Protein AF-A0A528K2V5-F1 (afdb_monomer)

Solvent-accessible surface area (backbone atoms only — not comparable to full-atom values): 7299 Å² total; per-residue (Å²): 96,70,43,82,46,49,80,85,35,85,89,40,77,61,56,55,58,94,62,44,40,52,30,27,36,14,55,72,59,49,65,57,80,80,45,34,66,38,54,51,51,43,50,51,54,48,45,72,38,64,56,97,87,38,74,43,45,66,44,70,48,68,70,44,41,34,85,49,66,71,38,38,50,37,32,73,77,28,66,90,82,40,86,63,79,37,52,33,32,41,53,84,37,35,46,88,78,86,62,52,68,39,64,69,49,46,52,51,54,51,52,51,59,58,64,33,51,66,54,40,54,50,34,59,61,73,74,110

Mean predicted aligned error: 2.62 Å

pLDDT: mean 96.5, std 2.97, range [71.69, 98.69]

Secondary structure (DSSP, 8-state):
-EE-S-TT-TTSPPPPGGGS-SEEEE-TTS-HHHHHHHHHHHHHHHHT-EETTEEP-EEESSS-----HHHHHHHHH-TTT----EEEEESTTB-TTT--B-HHHHHHHHHHHHHTHHHHHHHHHHT-

Nearest PDB structures (foldseek):
  4u1r-assembly1_A  TM=1.847E-01  e=6.224E+00  Homo sapiens

Structure (mmCIF, N/CA/C/O backbone):
data_AF-A0A528K2V5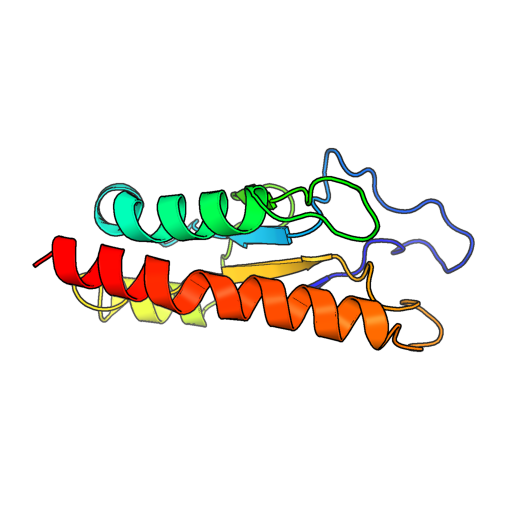-F1
#
_entry.id   AF-A0A528K2V5-F1
#
loop_
_atom_site.group_PDB
_atom_site.id
_atom_site.type_symbol
_atom_site.label_atom_id
_atom_site.label_alt_id
_atom_site.label_comp_id
_atom_site.label_asym_id
_atom_site.label_entity_id
_atom_site.label_seq_id
_atom_site.pdbx_PDB_ins_code
_atom_site.Cartn_x
_atom_site.Cartn_y
_atom_site.Cartn_z
_atom_site.occupancy
_atom_site.B_iso_or_equiv
_atom_site.auth_seq_id
_atom_site.auth_comp_id
_atom_site.auth_asym_id
_atom_site.auth_atom_id
_atom_site.pdbx_PDB_model_num
ATOM 1 N N . HIS A 1 1 ? 7.122 -1.970 2.601 1.00 95.69 1 HIS A N 1
ATOM 2 C CA . HIS A 1 1 ? 8.186 -2.754 1.941 1.00 95.69 1 HIS A CA 1
ATOM 3 C C . HIS A 1 1 ? 8.014 -2.677 0.424 1.00 95.69 1 HIS A C 1
ATOM 5 O O . HIS A 1 1 ? 7.092 -2.005 -0.033 1.00 95.69 1 HIS A O 1
ATOM 11 N N . SER A 1 2 ? 8.918 -3.268 -0.361 1.00 97.00 2 SER A N 1
ATOM 12 C CA . SER A 1 2 ? 8.792 -3.330 -1.821 1.00 97.00 2 SER A CA 1
ATOM 13 C C . SER A 1 2 ? 9.339 -4.641 -2.377 1.00 97.00 2 SER A C 1
ATOM 15 O O . SER A 1 2 ? 10.183 -5.283 -1.749 1.00 97.00 2 SER A O 1
ATOM 17 N N . TYR A 1 3 ? 8.877 -5.034 -3.564 1.00 97.19 3 TYR A N 1
ATOM 18 C CA . TYR A 1 3 ? 9.210 -6.321 -4.162 1.00 97.19 3 TYR A CA 1
ATOM 19 C C . TYR A 1 3 ? 9.537 -6.231 -5.653 1.00 97.19 3 TYR A C 1
ATOM 21 O O . TYR A 1 3 ? 8.995 -5.401 -6.388 1.00 97.19 3 TYR A O 1
ATOM 29 N N . ASN A 1 4 ? 10.424 -7.133 -6.082 1.00 96.44 4 ASN A N 1
ATOM 30 C CA . ASN A 1 4 ? 10.859 -7.243 -7.467 1.00 96.44 4 ASN A CA 1
ATOM 31 C C . ASN A 1 4 ? 9.799 -7.941 -8.329 1.00 96.44 4 ASN A C 1
ATOM 33 O O . ASN A 1 4 ? 9.266 -8.992 -7.944 1.00 96.44 4 ASN A O 1
ATOM 37 N N . HIS A 1 5 ? 9.553 -7.388 -9.511 1.00 95.06 5 HIS A N 1
ATOM 38 C CA . HIS A 1 5 ? 8.669 -7.921 -10.539 1.00 95.06 5 HIS A CA 1
ATOM 39 C C . HIS A 1 5 ? 9.398 -8.310 -11.832 1.00 95.06 5 HIS A C 1
ATOM 41 O O . HIS A 1 5 ? 8.822 -9.056 -12.622 1.00 95.06 5 HIS A O 1
ATOM 47 N N . ARG A 1 6 ? 10.656 -7.898 -12.032 1.00 94.75 6 ARG A N 1
ATOM 48 C CA . ARG A 1 6 ? 11.552 -8.354 -13.110 1.00 94.75 6 ARG A CA 1
ATOM 49 C C . ARG A 1 6 ? 12.574 -9.353 -12.562 1.00 94.75 6 ARG A C 1
ATOM 51 O O . ARG A 1 6 ? 13.781 -9.133 -12.596 1.00 94.75 6 ARG A O 1
ATOM 58 N N . ARG A 1 7 ? 12.075 -10.461 -12.006 1.00 92.06 7 ARG A N 1
ATOM 59 C CA . ARG A 1 7 ? 12.895 -11.445 -11.272 1.00 92.06 7 ARG A CA 1
ATOM 60 C C . ARG A 1 7 ? 13.833 -12.258 -12.163 1.00 92.06 7 ARG A C 1
ATOM 62 O O . ARG A 1 7 ? 14.898 -12.647 -11.706 1.00 92.06 7 ARG A O 1
ATOM 69 N N . GLU A 1 8 ? 13.454 -12.459 -13.421 1.00 93.19 8 GLU A N 1
ATOM 70 C CA . GLU A 1 8 ? 14.178 -13.319 -14.367 1.00 93.19 8 GLU A CA 1
ATOM 71 C C . GLU A 1 8 ? 15.275 -12.584 -15.160 1.00 93.19 8 GLU A C 1
ATOM 73 O O . GLU A 1 8 ? 15.910 -13.175 -16.029 1.00 93.19 8 GLU A O 1
ATOM 78 N N . GLY A 1 9 ? 15.505 -11.294 -14.893 1.00 93.56 9 GLY A N 1
ATOM 79 C CA . GLY A 1 9 ? 16.551 -10.500 -15.548 1.00 93.56 9 GLY A CA 1
ATOM 80 C C . GLY A 1 9 ? 16.083 -9.113 -16.005 1.00 93.56 9 GLY A C 1
ATOM 81 O O . GLY A 1 9 ? 14.876 -8.851 -16.029 1.00 93.56 9 GLY A O 1
ATOM 82 N N . PRO A 1 10 ? 17.017 -8.218 -16.386 1.00 93.25 10 PRO A N 1
ATOM 83 C CA . PRO A 1 10 ? 16.699 -6.854 -16.828 1.00 93.25 10 PRO A CA 1
ATOM 84 C C . PRO A 1 10 ? 15.856 -6.837 -18.111 1.00 93.25 10 PRO A C 1
ATOM 86 O O . PRO A 1 10 ? 14.852 -6.128 -18.187 1.00 93.25 10 PRO A O 1
ATOM 89 N N . GLU A 1 11 ? 16.186 -7.713 -19.062 1.00 93.12 11 GLU A N 1
ATOM 90 C CA . GLU A 1 11 ? 15.489 -7.853 -20.350 1.00 93.12 11 GLU A CA 1
ATOM 91 C C . GLU A 1 11 ? 14.264 -8.778 -20.291 1.00 93.12 11 GLU A C 1
ATOM 93 O O . GLU A 1 11 ? 13.548 -8.946 -21.278 1.00 93.12 11 GLU A O 1
ATOM 98 N N . ALA A 1 12 ? 14.012 -9.415 -19.145 1.00 90.62 12 ALA A N 1
ATOM 99 C CA . ALA A 1 12 ? 12.887 -10.325 -19.005 1.00 90.62 12 ALA A CA 1
ATOM 100 C C . ALA A 1 12 ? 11.560 -9.563 -18.929 1.00 90.62 12 ALA A C 1
ATOM 102 O O . ALA A 1 12 ? 11.482 -8.424 -18.455 1.00 90.62 12 ALA A O 1
ATOM 103 N N . MET A 1 13 ? 10.483 -10.227 -19.350 1.00 92.88 13 MET A N 1
ATOM 104 C CA . MET A 1 13 ? 9.146 -9.672 -19.188 1.00 92.88 13 MET A CA 1
ATOM 105 C C . MET A 1 13 ? 8.824 -9.489 -17.698 1.00 92.88 13 MET A C 1
ATOM 107 O O . MET A 1 13 ? 9.073 -10.396 -16.896 1.00 92.88 13 MET A O 1
ATOM 111 N N . PRO A 1 14 ? 8.248 -8.341 -17.306 1.00 94.06 14 PRO A N 1
ATOM 112 C CA . PRO A 1 14 ? 7.778 -8.148 -15.947 1.00 94.06 14 PRO A CA 1
ATOM 113 C C . PRO A 1 14 ? 6.698 -9.173 -15.591 1.00 94.06 14 PRO A C 1
ATOM 115 O O . PRO A 1 14 ? 5.875 -9.552 -16.424 1.00 94.06 14 PRO A O 1
ATOM 118 N N . THR A 1 15 ? 6.654 -9.562 -14.318 1.00 94.81 15 THR A N 1
ATOM 119 C CA . THR A 1 15 ? 5.570 -10.379 -13.762 1.00 94.81 15 THR A CA 1
ATOM 120 C C . THR A 1 15 ? 4.226 -9.717 -14.076 1.00 94.81 15 THR A C 1
ATOM 122 O O . THR A 1 15 ? 4.050 -8.521 -13.791 1.00 94.81 15 THR A O 1
ATOM 125 N N . SER A 1 16 ? 3.296 -10.496 -14.651 1.00 93.12 16 SER A N 1
ATOM 126 C CA . SER A 1 16 ? 1.966 -10.010 -15.043 1.00 93.12 16 SER A CA 1
ATOM 127 C C . SER A 1 16 ? 1.293 -9.282 -13.887 1.00 93.12 16 SER A C 1
ATOM 129 O O . SER A 1 16 ? 1.375 -9.711 -12.731 1.00 93.12 16 SER A O 1
ATOM 131 N N . ARG A 1 17 ? 0.592 -8.194 -14.216 1.00 90.81 17 ARG A N 1
ATOM 132 C CA . ARG A 1 17 ? -0.185 -7.426 -13.245 1.00 90.81 17 ARG A CA 1
ATOM 133 C C . ARG A 1 17 ? -1.182 -8.328 -12.522 1.00 90.81 17 ARG A C 1
ATOM 135 O O . ARG A 1 17 ? -1.312 -8.183 -11.319 1.00 90.81 17 ARG A O 1
ATOM 142 N N . ASP A 1 18 ? -1.757 -9.339 -13.174 1.00 93.12 18 ASP A N 1
ATOM 143 C CA . ASP A 1 18 ? -2.750 -10.253 -12.581 1.00 93.12 18 ASP A CA 1
ATOM 144 C C . ASP A 1 18 ? -2.291 -10.910 -11.271 1.00 93.12 18 ASP A C 1
ATOM 146 O O . ASP A 1 18 ? -3.090 -11.069 -10.350 1.00 93.12 18 ASP A O 1
ATOM 150 N N . VAL A 1 19 ? -0.998 -11.220 -11.151 1.00 95.56 19 VAL A N 1
ATOM 151 C CA . VAL A 1 19 ? -0.403 -11.872 -9.968 1.00 95.56 19 VAL A CA 1
ATOM 152 C C . VAL A 1 19 ? 0.562 -10.961 -9.193 1.00 95.56 19 VAL A C 1
ATOM 154 O O . VAL A 1 19 ? 1.142 -11.384 -8.192 1.00 95.56 19 VAL A O 1
ATOM 157 N N . ALA A 1 20 ? 0.737 -9.715 -9.647 1.00 96.25 20 ALA A N 1
ATOM 158 C CA . ALA A 1 20 ? 1.631 -8.708 -9.074 1.00 96.25 20 ALA A CA 1
ATOM 159 C C . ALA A 1 20 ? 1.030 -7.291 -9.196 1.00 96.25 20 ALA A C 1
ATOM 161 O O . ALA A 1 20 ? 1.405 -6.563 -10.132 1.00 96.25 20 ALA A O 1
ATOM 162 N N . PRO A 1 21 ? 0.107 -6.903 -8.285 1.00 97.94 21 PRO A N 1
ATOM 163 C CA . PRO A 1 21 ? -0.498 -5.571 -8.266 1.00 97.94 21 PRO A CA 1
ATOM 164 C C . PRO A 1 21 ? 0.533 -4.483 -7.970 1.00 97.94 21 PRO A C 1
ATOM 166 O O . PRO A 1 21 ? 1.572 -4.748 -7.372 1.00 97.94 21 PRO A O 1
ATOM 169 N N . ASP A 1 22 ? 0.245 -3.236 -8.325 1.00 97.94 22 ASP A N 1
ATOM 170 C CA . ASP A 1 22 ? 1.171 -2.124 -8.069 1.00 97.94 22 ASP A CA 1
ATOM 171 C C . ASP A 1 22 ? 1.428 -1.944 -6.563 1.00 97.94 22 ASP A C 1
ATOM 173 O O . ASP A 1 22 ? 2.563 -1.709 -6.138 1.00 97.94 22 ASP A O 1
ATOM 177 N N . ILE A 1 23 ? 0.385 -2.143 -5.751 1.00 98.50 23 ILE A N 1
ATOM 178 C CA . ILE A 1 23 ? 0.461 -2.196 -4.291 1.00 98.50 23 ILE A CA 1
ATOM 179 C C . ILE A 1 23 ? -0.276 -3.444 -3.798 1.00 98.50 23 ILE A C 1
ATOM 181 O O . ILE A 1 23 ? -1.465 -3.636 -4.056 1.00 98.50 23 ILE A O 1
ATOM 185 N N . ASN A 1 24 ? 0.419 -4.291 -3.047 1.00 98.62 24 ASN A N 1
ATOM 186 C CA . ASN A 1 24 ? -0.175 -5.437 -2.374 1.00 98.62 24 ASN A CA 1
ATOM 187 C C . ASN A 1 24 ? -0.369 -5.134 -0.881 1.00 98.62 24 ASN A C 1
ATOM 189 O O . ASN A 1 24 ? 0.583 -4.758 -0.194 1.00 98.62 24 ASN A O 1
ATOM 193 N N . ILE A 1 25 ? -1.571 -5.390 -0.365 1.00 98.62 25 ILE A N 1
ATOM 194 C CA . ILE A 1 25 ? -1.896 -5.288 1.062 1.00 98.62 25 ILE A CA 1
ATOM 195 C C . ILE A 1 25 ? -1.973 -6.686 1.675 1.00 98.62 25 ILE A C 1
ATOM 197 O O . ILE A 1 25 ? -2.725 -7.533 1.206 1.00 98.62 25 ILE A O 1
ATOM 201 N N . GLY A 1 26 ? -1.169 -6.953 2.701 1.00 98.19 26 GLY A N 1
ATOM 202 C CA . GLY A 1 26 ? -1.148 -8.234 3.403 1.00 98.19 26 GLY A CA 1
ATOM 203 C C . GLY A 1 26 ? -1.890 -8.172 4.737 1.00 98.19 26 GLY A C 1
ATOM 204 O O . GLY A 1 26 ? -1.553 -7.345 5.584 1.00 98.19 26 GLY A O 1
ATOM 205 N N . THR A 1 27 ? -2.849 -9.073 4.948 1.00 98.00 27 THR A N 1
ATOM 206 C CA . THR A 1 27 ? -3.735 -9.062 6.132 1.00 98.00 27 THR A CA 1
ATOM 207 C C . THR A 1 27 ? -3.901 -10.425 6.808 1.00 98.00 27 THR A C 1
ATOM 209 O O . THR A 1 27 ? -4.742 -10.573 7.684 1.00 98.00 27 THR A O 1
ATOM 212 N N . SER A 1 28 ? -3.085 -11.431 6.471 1.00 96.94 28 SER A N 1
ATOM 213 C CA . SER A 1 28 ? -3.294 -12.823 6.927 1.00 96.94 28 SER A CA 1
ATOM 214 C C . SER A 1 28 ? -3.401 -13.042 8.438 1.00 96.94 28 SER A C 1
ATOM 216 O O . SER A 1 28 ? -4.059 -13.990 8.851 1.00 96.94 28 SER A O 1
ATOM 218 N N . SER A 1 29 ? -2.734 -12.227 9.259 1.00 97.00 29 SER A N 1
ATOM 219 C CA . SER A 1 29 ? -2.776 -12.333 10.725 1.00 97.00 29 SER A CA 1
ATOM 220 C C . SER A 1 29 ? -3.733 -11.339 11.383 1.00 97.00 29 SER A C 1
ATOM 222 O O . SER A 1 29 ? -3.774 -11.266 12.607 1.00 97.00 29 SER A O 1
ATOM 224 N N . MET A 1 30 ? -4.430 -10.525 10.595 1.00 97.75 30 MET A N 1
ATOM 225 C CA . MET A 1 30 ? -5.293 -9.458 11.082 1.00 97.75 30 MET A CA 1
ATOM 226 C C . MET A 1 30 ? -6.684 -9.999 11.408 1.00 97.75 30 MET A C 1
ATOM 228 O O . MET A 1 30 ? -7.248 -10.769 10.632 1.00 97.75 30 MET A O 1
ATOM 232 N N . ASP A 1 31 ? -7.273 -9.524 12.506 1.00 97.69 31 ASP A N 1
ATOM 233 C CA . ASP A 1 31 ? -8.722 -9.594 12.700 1.00 97.69 31 ASP A CA 1
ATOM 234 C C . ASP A 1 31 ? -9.397 -8.674 11.673 1.00 97.69 31 ASP A C 1
ATOM 236 O O . ASP A 1 31 ? -9.545 -7.462 11.868 1.00 97.69 31 ASP A O 1
ATOM 240 N N . ARG A 1 32 ? -9.708 -9.250 10.511 1.00 96.25 32 ARG A N 1
ATOM 241 C CA . ARG A 1 32 ? -10.187 -8.490 9.362 1.00 96.25 32 ARG A CA 1
ATOM 242 C C . ARG A 1 32 ? -11.595 -7.945 9.567 1.00 96.25 32 ARG A C 1
ATOM 244 O O . ARG A 1 32 ? -11.900 -6.918 8.968 1.00 96.25 32 ARG A O 1
ATOM 251 N N . GLU A 1 33 ? -12.416 -8.586 10.400 1.00 96.75 33 GLU A N 1
ATOM 252 C CA . GLU A 1 33 ? -13.760 -8.103 10.738 1.00 96.75 33 GLU A CA 1
ATOM 253 C C . GLU A 1 33 ? -13.669 -6.821 11.563 1.00 96.75 33 GLU A C 1
ATOM 255 O O . GLU A 1 33 ? -14.270 -5.809 11.201 1.00 96.75 33 GLU A O 1
ATOM 260 N N . ARG A 1 34 ? -12.845 -6.821 12.620 1.00 97.00 34 ARG A N 1
ATOM 261 C CA . ARG A 1 34 ? -12.645 -5.639 13.467 1.00 97.00 34 ARG A CA 1
ATOM 262 C C . ARG A 1 34 ? -12.045 -4.470 12.698 1.00 97.00 34 ARG A C 1
ATOM 264 O O . ARG A 1 34 ? -12.510 -3.339 12.818 1.00 97.00 34 ARG A O 1
ATOM 271 N N . TRP A 1 35 ? -10.980 -4.726 11.943 1.00 97.94 35 TRP A N 1
ATOM 272 C CA . TRP A 1 35 ? -10.195 -3.668 11.304 1.00 97.94 35 TRP A CA 1
ATOM 273 C C . TRP A 1 35 ? -10.704 -3.276 9.915 1.00 97.94 35 TRP A C 1
ATOM 275 O O . TRP A 1 35 ? -10.102 -2.410 9.274 1.00 97.94 35 TRP A O 1
ATOM 285 N N . ALA A 1 36 ? -11.826 -3.850 9.463 1.00 97.88 36 ALA A N 1
ATOM 286 C CA . ALA A 1 36 ? -12.387 -3.566 8.149 1.00 97.88 36 ALA A CA 1
ATOM 287 C C . ALA A 1 36 ? -12.575 -2.076 7.848 1.00 97.88 36 ALA A C 1
ATOM 289 O O . ALA A 1 36 ? -12.019 -1.620 6.848 1.00 97.88 36 ALA A O 1
ATOM 290 N N . PRO A 1 37 ? -13.203 -1.268 8.724 1.00 97.81 37 PRO A N 1
ATOM 291 C CA . PRO A 1 37 ? -13.399 0.153 8.442 1.00 97.81 37 PRO A CA 1
ATOM 292 C C . PRO A 1 37 ? -12.097 0.921 8.168 1.00 97.81 37 PRO A C 1
ATOM 294 O O . PRO A 1 37 ? -12.099 1.876 7.398 1.00 97.81 37 PRO A O 1
ATOM 297 N N . VAL A 1 38 ? -10.978 0.509 8.774 1.00 98.31 38 VAL A N 1
ATOM 298 C CA . VAL A 1 38 ? -9.668 1.158 8.602 1.00 98.31 38 VAL A CA 1
ATOM 299 C C . VAL A 1 38 ? -8.980 0.670 7.330 1.00 98.31 38 VAL A C 1
ATOM 301 O O . VAL A 1 38 ? -8.513 1.482 6.531 1.00 98.31 38 VAL A O 1
ATOM 304 N N . VAL A 1 39 ? -8.916 -0.649 7.129 1.00 98.31 39 VAL A N 1
ATOM 305 C CA . VAL A 1 39 ? -8.205 -1.248 5.989 1.00 98.31 39 VAL A CA 1
ATOM 306 C C . VAL A 1 39 ? -8.925 -0.981 4.674 1.00 98.31 39 VAL A C 1
ATOM 308 O O . VAL A 1 39 ? -8.270 -0.647 3.688 1.00 98.31 39 VAL A O 1
ATOM 311 N N . ASP A 1 40 ? -10.254 -1.062 4.658 1.00 98.50 40 ASP A N 1
ATOM 312 C CA . ASP A 1 40 ? -11.045 -0.771 3.463 1.00 98.50 40 ASP A CA 1
ATOM 313 C C . ASP A 1 40 ? -10.913 0.702 3.079 1.00 98.50 40 ASP A C 1
ATOM 315 O O . ASP A 1 40 ? -10.627 1.018 1.927 1.00 98.50 40 ASP A O 1
ATOM 319 N N . ALA A 1 41 ? -10.997 1.617 4.048 1.00 98.31 41 ALA A N 1
ATOM 320 C CA . ALA A 1 41 ? -10.825 3.041 3.780 1.00 98.31 41 ALA A CA 1
ATOM 321 C C . ALA A 1 41 ? -9.407 3.373 3.273 1.00 98.31 41 ALA A C 1
ATOM 323 O O . ALA A 1 41 ? -9.245 4.199 2.371 1.00 98.31 41 ALA A O 1
ATOM 324 N N . PHE A 1 42 ? -8.380 2.696 3.795 1.00 98.69 42 PHE A N 1
ATOM 325 C CA . PHE A 1 42 ? -7.010 2.793 3.291 1.00 98.69 42 PHE A CA 1
ATOM 326 C C . PHE A 1 42 ? -6.887 2.316 1.837 1.00 98.69 42 PHE A C 1
ATOM 328 O O . PHE A 1 42 ? -6.359 3.046 0.994 1.00 98.69 42 PHE A O 1
ATOM 335 N N . ILE A 1 43 ? -7.398 1.119 1.532 1.00 98.69 43 ILE A N 1
ATOM 336 C CA . ILE A 1 43 ? -7.350 0.525 0.190 1.00 98.69 43 ILE A CA 1
ATOM 337 C C . ILE A 1 43 ? -8.108 1.395 -0.814 1.00 98.69 43 ILE A C 1
ATOM 339 O O . ILE A 1 43 ? -7.560 1.714 -1.868 1.00 98.69 43 ILE A O 1
ATOM 343 N N . GLU A 1 44 ? -9.328 1.818 -0.490 1.00 98.44 44 GLU A N 1
ATOM 344 C CA . GLU A 1 44 ? -10.159 2.617 -1.394 1.00 98.44 44 GLU A CA 1
ATOM 345 C C . GLU A 1 44 ? -9.568 4.008 -1.649 1.00 98.44 44 GLU A C 1
ATOM 347 O O . GLU A 1 44 ? -9.575 4.485 -2.785 1.00 98.44 44 GLU A O 1
ATOM 352 N N . THR A 1 45 ? -8.953 4.633 -0.637 1.00 98.56 45 THR A N 1
ATOM 353 C CA . THR A 1 45 ? -8.249 5.913 -0.828 1.00 98.56 45 THR A CA 1
ATOM 354 C C . THR A 1 45 ? -7.114 5.779 -1.840 1.00 98.56 45 THR A C 1
ATOM 356 O O . THR A 1 45 ? -6.962 6.639 -2.710 1.00 98.56 45 THR A O 1
ATOM 359 N N . LEU A 1 46 ? -6.338 4.692 -1.757 1.00 98.50 46 LEU A N 1
ATOM 360 C CA . LEU A 1 46 ? -5.270 4.417 -2.715 1.00 98.50 46 LEU A CA 1
ATOM 361 C C . LEU A 1 46 ? -5.824 4.061 -4.100 1.00 98.50 46 LEU A C 1
ATOM 363 O O . LEU A 1 46 ? -5.318 4.583 -5.087 1.00 98.50 46 LEU A O 1
ATOM 367 N N . ARG A 1 47 ? -6.881 3.243 -4.198 1.00 98.19 47 ARG A N 1
ATOM 368 C CA . ARG A 1 47 ? -7.535 2.895 -5.479 1.00 98.19 47 ARG A CA 1
ATOM 369 C C . ARG A 1 47 ? -8.100 4.108 -6.216 1.00 98.19 47 ARG A C 1
ATOM 371 O O . ARG A 1 47 ? -8.170 4.094 -7.442 1.00 98.19 47 ARG A O 1
ATOM 378 N N . GLY A 1 48 ? -8.466 5.164 -5.491 1.00 97.75 48 GLY A N 1
ATOM 379 C CA . GLY A 1 48 ? -8.874 6.443 -6.075 1.00 97.75 48 GLY A CA 1
ATOM 380 C C . GLY A 1 48 ? -7.740 7.229 -6.748 1.00 97.75 48 GLY A C 1
ATOM 381 O O . GLY A 1 48 ? -8.009 8.226 -7.418 1.00 97.75 48 GLY A O 1
ATOM 382 N N . GLN A 1 49 ? -6.480 6.813 -6.585 1.00 98.06 49 GLN A N 1
ATOM 383 C CA . GLN A 1 49 ? -5.315 7.505 -7.133 1.00 98.06 49 GLN A CA 1
ATOM 384 C C . GLN A 1 49 ? -4.951 7.016 -8.540 1.00 98.06 49 GLN A C 1
ATOM 386 O O . GLN A 1 49 ? -5.296 5.916 -8.977 1.00 98.06 49 GLN A O 1
ATOM 391 N N . ARG A 1 50 ? -4.188 7.847 -9.257 1.00 97.31 50 ARG A N 1
ATOM 392 C CA . ARG A 1 50 ? -3.600 7.500 -10.555 1.00 97.31 50 ARG A CA 1
ATOM 393 C C . ARG A 1 50 ? -2.091 7.664 -10.531 1.00 97.31 50 ARG A C 1
ATOM 395 O O . ARG A 1 50 ? -1.587 8.670 -10.037 1.00 97.31 50 ARG A O 1
ATOM 402 N N . LEU A 1 51 ? -1.378 6.722 -11.137 1.00 95.00 51 LEU A N 1
ATOM 403 C CA . LEU A 1 51 ? 0.058 6.795 -11.366 1.00 95.00 51 LEU A CA 1
ATOM 404 C C . LEU A 1 51 ? 0.321 6.881 -12.869 1.00 95.00 51 LEU A C 1
ATOM 406 O O . LEU A 1 51 ? -0.106 6.018 -13.627 1.00 95.00 51 LEU A O 1
ATOM 410 N N . ASN A 1 52 ? 1.011 7.937 -13.307 1.00 89.31 52 ASN A N 1
ATOM 411 C CA . ASN A 1 52 ? 1.333 8.172 -14.723 1.00 89.31 52 ASN A CA 1
ATOM 412 C C . ASN A 1 52 ? 0.099 8.148 -15.648 1.00 89.31 52 ASN A C 1
ATOM 414 O O . ASN A 1 52 ? 0.166 7.692 -16.782 1.00 89.31 52 ASN A O 1
ATOM 418 N N . GLY A 1 53 ? -1.038 8.642 -15.149 1.00 92.31 53 GLY A N 1
ATOM 419 C CA . GLY A 1 53 ? -2.300 8.683 -15.889 1.00 92.31 53 GLY A CA 1
ATOM 420 C C . GLY A 1 53 ? -3.160 7.426 -15.753 1.00 92.31 53 GLY A C 1
ATOM 421 O O . GLY A 1 53 ? -4.350 7.512 -16.035 1.00 92.31 53 GLY A O 1
ATOM 422 N N . GLU A 1 54 ? -2.637 6.318 -15.231 1.00 94.44 54 GLU A N 1
ATOM 423 C CA . GLU A 1 54 ? -3.369 5.055 -15.075 1.00 94.44 54 GLU A CA 1
ATOM 424 C C . GLU A 1 54 ? -3.874 4.847 -13.639 1.00 94.44 54 GLU A C 1
ATOM 426 O O . GLU A 1 54 ? -3.187 5.241 -12.693 1.00 94.44 54 GLU A O 1
ATOM 431 N N . PRO A 1 55 ? -5.050 4.226 -13.428 1.00 96.75 55 PRO A N 1
ATOM 432 C CA . PRO A 1 55 ? -5.486 3.806 -12.097 1.00 96.75 55 PRO A CA 1
ATOM 433 C C . PRO A 1 55 ? -4.468 2.858 -11.457 1.00 96.75 55 PRO A C 1
ATOM 435 O O . PRO A 1 55 ? -4.028 1.890 -12.091 1.00 96.75 55 PRO A O 1
ATOM 438 N N . ILE A 1 56 ? -4.108 3.127 -10.202 1.00 97.50 56 ILE A N 1
ATOM 439 C CA . ILE A 1 56 ? -3.184 2.268 -9.459 1.00 97.50 56 ILE A CA 1
ATOM 440 C C . ILE A 1 56 ? -3.889 0.975 -9.022 1.00 97.50 56 ILE A C 1
ATOM 442 O O . ILE A 1 56 ? -5.004 1.004 -8.502 1.00 97.50 56 ILE A O 1
ATOM 446 N N . ASP A 1 57 ? -3.252 -0.177 -9.247 1.00 98.00 57 ASP A N 1
ATOM 447 C CA . ASP A 1 57 ? -3.810 -1.478 -8.864 1.00 98.00 57 ASP A CA 1
ATOM 448 C C . ASP A 1 57 ? -3.404 -1.817 -7.431 1.00 98.00 57 ASP A C 1
ATOM 450 O O . ASP A 1 57 ? -2.241 -2.115 -7.149 1.00 98.00 57 ASP A O 1
AT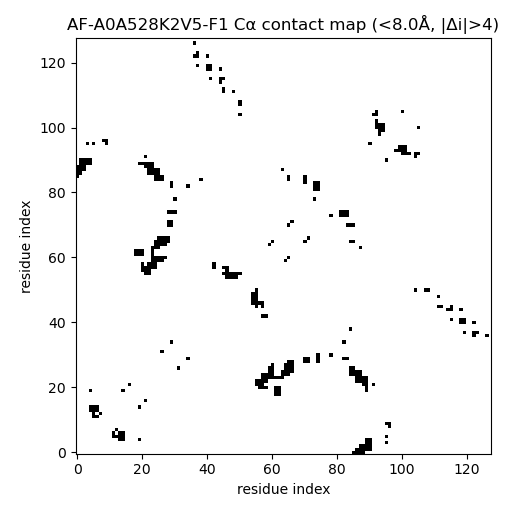OM 454 N N . VAL A 1 58 ? -4.382 -1.760 -6.528 1.00 98.62 58 VAL A N 1
ATOM 455 C CA . VAL A 1 58 ? -4.222 -2.066 -5.105 1.00 98.62 58 VAL A CA 1
ATOM 456 C C . VAL A 1 58 ? -5.074 -3.279 -4.773 1.00 98.62 58 VAL A C 1
ATOM 458 O O . VAL A 1 58 ? -6.308 -3.232 -4.872 1.00 98.62 58 VAL A O 1
ATOM 461 N N . ARG A 1 59 ? -4.437 -4.375 -4.361 1.00 98.44 59 ARG A N 1
ATOM 462 C CA . ARG A 1 59 ? -5.137 -5.626 -4.037 1.00 98.44 59 ARG A CA 1
ATOM 463 C C . ARG A 1 59 ? -4.610 -6.278 -2.774 1.00 98.44 59 ARG A C 1
ATOM 465 O O . ARG A 1 59 ? -3.457 -6.111 -2.387 1.00 98.44 59 ARG A O 1
ATOM 472 N N . GLU A 1 60 ? -5.495 -7.026 -2.134 1.00 98.31 60 GLU A N 1
ATOM 473 C CA . GLU A 1 60 ? -5.246 -7.681 -0.859 1.00 98.31 60 GLU A CA 1
ATOM 474 C C . GLU A 1 60 ? -4.812 -9.138 -1.092 1.00 98.31 60 GLU A C 1
ATOM 476 O O . GLU A 1 60 ? -5.441 -9.863 -1.859 1.00 98.31 60 GLU A O 1
ATOM 481 N N . ASN A 1 61 ? -3.730 -9.566 -0.437 1.00 97.88 61 ASN A N 1
ATOM 482 C CA . ASN A 1 61 ? -3.257 -10.953 -0.364 1.00 97.88 61 ASN A CA 1
ATOM 483 C C . ASN A 1 61 ? -2.950 -11.659 -1.708 1.00 97.88 61 ASN A C 1
ATOM 485 O O . ASN A 1 61 ? -2.983 -12.890 -1.761 1.00 97.88 61 ASN A O 1
ATOM 489 N N . VAL A 1 62 ? -2.609 -10.918 -2.774 1.00 97.81 62 VAL A N 1
ATOM 490 C CA . VAL A 1 62 ? -2.315 -11.483 -4.109 1.00 97.81 62 VAL A CA 1
ATOM 491 C C . VAL A 1 62 ? -0.889 -12.030 -4.192 1.00 97.81 62 VAL A C 1
ATOM 493 O O . VAL A 1 62 ? -0.692 -13.232 -4.346 1.00 97.81 62 VAL A O 1
ATOM 496 N N . SER A 1 63 ? 0.118 -11.162 -4.078 1.00 96.06 63 SER A N 1
ATOM 497 C CA . SER A 1 63 ? 1.531 -11.566 -4.142 1.00 96.06 63 SER A CA 1
ATOM 498 C C . SER A 1 63 ? 2.086 -11.900 -2.764 1.00 96.06 63 SER A C 1
ATOM 500 O O . SER A 1 63 ? 2.920 -12.793 -2.625 1.00 96.06 63 SER A O 1
ATOM 502 N N . PHE A 1 64 ? 1.624 -11.179 -1.738 1.00 96.50 64 PHE A N 1
ATOM 503 C CA . PHE A 1 64 ? 2.073 -11.343 -0.360 1.00 96.50 64 PHE A CA 1
ATOM 504 C C . PHE A 1 64 ? 0.885 -11.308 0.588 1.00 96.50 64 PHE A C 1
ATOM 506 O O . PHE A 1 64 ? 0.023 -10.442 0.502 1.00 96.50 64 PHE A O 1
ATOM 513 N N . GLN A 1 65 ? 0.869 -12.224 1.550 1.00 96.81 65 GLN A N 1
ATOM 514 C CA . GLN A 1 65 ? -0.236 -12.334 2.505 1.00 96.81 65 GLN A CA 1
ATOM 515 C C . GLN A 1 65 ? 0.033 -11.577 3.821 1.00 96.81 65 GLN A C 1
ATOM 517 O O . GLN A 1 65 ? -0.766 -11.635 4.746 1.00 96.81 65 GLN A O 1
ATOM 522 N N . GLY A 1 66 ? 1.174 -10.889 3.959 1.00 92.88 66 GLY A N 1
ATOM 523 C CA . GLY A 1 66 ? 1.516 -10.159 5.190 1.00 92.88 66 GLY A CA 1
ATOM 524 C C . GLY A 1 66 ? 1.874 -11.056 6.383 1.00 92.88 66 GLY A C 1
ATOM 525 O O . GLY A 1 66 ? 1.614 -10.688 7.523 1.00 92.88 66 GLY A O 1
ATOM 526 N N . LYS A 1 67 ? 2.480 -12.226 6.134 1.00 93.69 67 LYS A N 1
ATOM 527 C CA . LYS A 1 67 ? 2.884 -13.221 7.156 1.00 93.69 67 LYS A CA 1
ATOM 528 C C . LYS A 1 67 ? 4.130 -12.832 7.976 1.00 93.69 67 LYS A C 1
ATOM 530 O O . LYS A 1 67 ? 4.723 -13.689 8.629 1.00 93.69 67 LYS A O 1
ATOM 535 N N . GLY A 1 68 ? 4.571 -11.578 7.891 1.00 93.06 68 GLY A N 1
ATOM 536 C CA . GLY A 1 68 ? 5.750 -11.090 8.604 1.00 93.06 68 GLY A CA 1
ATOM 537 C C . GLY A 1 68 ? 5.546 -11.082 10.120 1.00 93.06 68 GLY A C 1
ATOM 538 O O . GLY A 1 68 ? 4.424 -10.943 10.606 1.00 93.06 68 GLY A O 1
ATOM 539 N N . GLU A 1 69 ? 6.638 -11.211 10.878 1.00 96.69 69 GLU A N 1
ATOM 540 C CA . GLU A 1 69 ? 6.561 -11.264 12.344 1.00 96.69 69 GLU A CA 1
ATOM 541 C C . GLU A 1 69 ? 6.019 -9.969 12.950 1.00 96.69 69 GLU A C 1
ATOM 543 O O . GLU A 1 69 ? 5.243 -10.021 13.892 1.00 96.69 69 GLU A O 1
ATOM 548 N N . GLN A 1 70 ? 6.367 -8.805 12.397 1.00 95.75 70 GLN A N 1
ATOM 549 C CA . GLN A 1 70 ? 5.964 -7.523 12.977 1.00 95.75 70 GLN A CA 1
ATOM 550 C C . GLN A 1 70 ? 4.439 -7.343 13.021 1.00 95.75 70 GLN A C 1
ATOM 552 O O . GLN A 1 70 ? 3.900 -6.968 14.061 1.00 95.75 70 GLN A O 1
ATOM 557 N N . THR A 1 71 ? 3.729 -7.630 11.924 1.00 96.44 71 THR A N 1
ATOM 558 C CA . THR A 1 71 ? 2.260 -7.5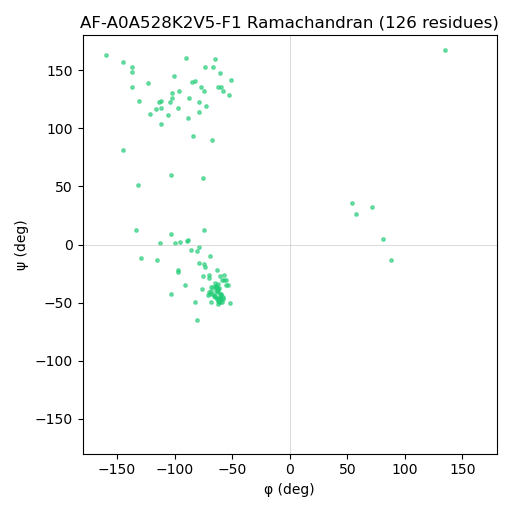41 11.900 1.00 96.44 71 THR A CA 1
ATOM 559 C C . THR A 1 71 ? 1.639 -8.586 12.820 1.00 96.44 71 THR A C 1
ATOM 561 O O . THR A 1 71 ? 0.765 -8.254 13.616 1.00 96.44 71 THR A O 1
ATOM 564 N N . ARG A 1 72 ? 2.137 -9.831 12.787 1.00 97.25 72 ARG A N 1
ATOM 565 C CA . ARG A 1 72 ? 1.686 -10.907 13.683 1.00 97.25 72 ARG A CA 1
ATOM 566 C C . ARG A 1 72 ? 1.854 -10.541 15.157 1.00 97.25 72 ARG A C 1
ATOM 568 O O . ARG A 1 72 ? 0.927 -10.744 15.934 1.00 97.25 72 ARG A O 1
ATOM 575 N N . PHE A 1 73 ? 3.002 -9.987 15.531 1.00 98.44 73 PHE A N 1
ATOM 576 C CA . PHE A 1 73 ? 3.290 -9.553 16.891 1.00 98.44 73 PHE A CA 1
ATOM 577 C C . PHE A 1 73 ? 2.288 -8.495 17.357 1.00 98.44 73 PHE A C 1
ATOM 579 O O . PHE A 1 73 ? 1.738 -8.624 18.450 1.00 98.44 73 PHE A O 1
ATOM 586 N N . VAL A 1 74 ? 2.014 -7.478 16.530 1.00 98.44 74 VAL A N 1
ATOM 587 C CA . VAL A 1 74 ? 1.039 -6.430 16.867 1.00 98.44 74 VAL A CA 1
ATOM 588 C C . VAL A 1 74 ? -0.354 -7.023 17.048 1.00 98.44 74 VAL A C 1
ATOM 590 O O . VAL A 1 74 ? -0.977 -6.778 18.075 1.00 98.44 74 VAL A O 1
ATOM 593 N N . HIS A 1 75 ? -0.822 -7.844 16.107 1.00 97.56 75 HIS A N 1
ATOM 594 C CA . HIS A 1 75 ? -2.161 -8.431 16.180 1.00 97.56 75 HIS A CA 1
ATOM 595 C C . HIS A 1 75 ? -2.325 -9.392 17.367 1.00 97.56 75 HIS A C 1
ATOM 597 O O . HIS A 1 75 ? -3.397 -9.449 17.958 1.00 97.56 75 HIS A O 1
ATOM 603 N N . ALA A 1 76 ? -1.268 -10.112 17.757 1.00 97.62 76 ALA A N 1
ATOM 604 C CA . ALA A 1 76 ? -1.306 -11.031 18.893 1.00 97.62 76 ALA A CA 1
ATOM 605 C C . ALA A 1 76 ? -1.259 -10.320 20.257 1.00 97.62 76 ALA A C 1
ATOM 607 O O . ALA A 1 76 ? -1.923 -10.755 21.194 1.00 97.62 76 ALA A O 1
ATOM 608 N N . ASN A 1 77 ? -0.473 -9.246 20.386 1.00 98.44 77 ASN A N 1
ATOM 609 C CA . ASN A 1 77 ? -0.243 -8.578 21.676 1.00 98.44 77 ASN A CA 1
ATOM 610 C C . ASN A 1 77 ? -1.139 -7.352 21.895 1.00 98.44 77 ASN A C 1
ATOM 612 O O . ASN A 1 77 ? -1.374 -6.954 23.033 1.00 98.44 77 ASN A O 1
ATOM 616 N N . PHE A 1 78 ? -1.651 -6.762 20.816 1.00 97.69 78 PHE A N 1
ATOM 617 C CA . PHE A 1 78 ? -2.534 -5.598 20.834 1.00 97.69 78 PHE A CA 1
ATOM 618 C C . PHE A 1 78 ? -3.750 -5.828 19.926 1.00 97.69 78 PHE A C 1
ATOM 620 O O . PHE A 1 78 ? -4.046 -4.970 19.092 1.00 97.69 78 PHE A O 1
ATOM 627 N N . PRO A 1 79 ? -4.481 -6.953 20.068 1.00 95.31 79 PRO A N 1
ATOM 628 C CA . PRO A 1 79 ? -5.585 -7.303 19.167 1.00 95.31 79 PRO A CA 1
ATOM 629 C C . PRO A 1 79 ? -6.657 -6.212 19.112 1.00 95.31 79 PRO A C 1
ATOM 631 O O . PRO A 1 79 ? -7.355 -6.063 18.110 1.00 95.31 79 PRO A O 1
ATOM 634 N N . GLU A 1 80 ? -6.760 -5.424 20.188 1.00 95.12 80 GLU A N 1
ATOM 635 C CA . GLU A 1 80 ? -7.796 -4.419 20.336 1.00 95.12 80 GLU A CA 1
ATOM 636 C C . GLU A 1 80 ? -7.412 -2.994 19.951 1.00 95.12 80 GLU A C 1
ATOM 638 O O . GLU A 1 80 ? -8.270 -2.160 19.651 1.00 95.12 80 GLU A O 1
ATOM 643 N N . THR A 1 81 ? -6.120 -2.702 19.987 1.00 95.38 81 THR A N 1
ATOM 644 C CA . THR A 1 81 ? -5.600 -1.333 19.926 1.00 95.38 81 THR A CA 1
ATOM 645 C C . THR A 1 81 ? -4.523 -1.161 18.862 1.00 95.38 81 THR A C 1
ATOM 647 O O . THR A 1 81 ? -4.174 -0.028 18.535 1.00 95.38 81 THR A O 1
ATOM 650 N N . GLY A 1 82 ? -4.014 -2.257 18.296 1.00 96.38 82 GLY A N 1
ATOM 651 C CA . GLY A 1 82 ? -2.997 -2.271 17.255 1.00 96.38 82 GLY A CA 1
ATOM 652 C C . GLY A 1 82 ? -3.541 -2.765 15.916 1.00 96.38 82 GLY A C 1
ATOM 653 O O . GLY A 1 82 ? -3.905 -3.929 15.774 1.00 96.38 82 GLY A O 1
ATOM 654 N N . CYS A 1 83 ? -3.506 -1.893 14.909 1.00 97.00 83 CYS A N 1
ATOM 655 C CA . CYS A 1 83 ? -3.789 -2.226 13.514 1.00 97.00 83 CYS A CA 1
ATOM 656 C C . CYS A 1 83 ? -2.504 -2.101 12.690 1.00 97.00 83 CYS A C 1
ATOM 658 O O . CYS A 1 83 ? -2.077 -0.989 12.376 1.00 97.00 83 CYS A O 1
ATOM 660 N N . ALA A 1 84 ? -1.873 -3.225 12.337 1.00 97.50 84 ALA A N 1
ATOM 661 C CA . ALA A 1 84 ? -0.655 -3.232 11.530 1.00 97.50 84 ALA A CA 1
ATOM 662 C C . ALA A 1 84 ? -0.950 -3.700 10.096 1.00 97.50 84 ALA A C 1
ATOM 664 O O . ALA A 1 84 ? -1.239 -4.868 9.847 1.00 97.50 84 ALA A O 1
ATOM 665 N N . ILE A 1 85 ? -0.840 -2.784 9.131 1.00 97.81 85 ILE A N 1
ATOM 666 C CA . ILE A 1 85 ? -1.116 -3.053 7.714 1.00 97.81 85 ILE A CA 1
ATOM 667 C C . ILE A 1 85 ? 0.204 -3.354 6.992 1.00 97.81 85 ILE A C 1
ATOM 669 O O . ILE A 1 85 ? 1.081 -2.492 6.917 1.00 97.81 85 ILE A O 1
ATOM 673 N N . ALA A 1 86 ? 0.363 -4.562 6.437 1.00 98.06 86 ALA A N 1
ATOM 674 C CA . ALA A 1 86 ? 1.522 -4.872 5.599 1.00 98.06 86 ALA A CA 1
ATOM 675 C C . ALA A 1 86 ? 1.325 -4.285 4.195 1.00 98.06 86 ALA A C 1
ATOM 677 O O . ALA A 1 86 ? 0.450 -4.734 3.457 1.00 98.06 86 ALA A O 1
ATOM 678 N N . VAL A 1 87 ? 2.150 -3.303 3.823 1.00 98.19 87 VAL A N 1
ATOM 679 C CA . VAL A 1 87 ? 2.102 -2.642 2.509 1.00 98.19 87 VAL A CA 1
ATOM 680 C C . VAL A 1 87 ? 3.345 -2.995 1.699 1.00 98.19 87 VAL A C 1
ATOM 682 O O . VAL A 1 87 ? 4.475 -2.739 2.128 1.00 98.19 87 VAL A O 1
ATOM 685 N N . GLU A 1 88 ? 3.130 -3.549 0.511 1.00 98.31 88 GLU A N 1
ATOM 686 C CA . GLU A 1 88 ? 4.171 -4.006 -0.407 1.00 98.31 88 GLU A CA 1
ATOM 687 C C . GLU A 1 88 ? 4.049 -3.284 -1.752 1.00 98.31 88 GLU A C 1
ATOM 689 O O . GLU A 1 88 ? 3.094 -3.503 -2.496 1.00 98.31 88 GLU A O 1
ATOM 694 N N . PHE A 1 89 ? 5.025 -2.441 -2.086 1.00 98.31 89 PHE A N 1
ATOM 695 C CA . PHE A 1 89 ? 5.080 -1.753 -3.376 1.00 98.31 89 PHE A CA 1
ATOM 696 C C . PHE A 1 89 ? 5.789 -2.611 -4.417 1.00 98.31 89 PHE A C 1
ATOM 698 O O . PHE A 1 89 ? 6.945 -2.999 -4.227 1.00 98.31 89 PHE A O 1
ATOM 705 N N . LYS A 1 90 ? 5.150 -2.847 -5.560 1.00 98.00 90 LYS A N 1
ATOM 706 C CA . LYS A 1 90 ? 5.867 -3.315 -6.746 1.00 98.00 90 LYS A CA 1
ATOM 707 C C . LYS A 1 90 ? 6.910 -2.259 -7.102 1.00 98.00 90 LYS A C 1
ATOM 709 O O . LYS A 1 90 ? 6.603 -1.066 -7.087 1.00 98.00 90 LYS A O 1
ATOM 714 N N . LYS A 1 91 ? 8.143 -2.654 -7.419 1.00 97.38 91 LYS A N 1
ATOM 715 C CA . LYS A 1 91 ? 9.213 -1.712 -7.797 1.00 97.38 91 LYS A CA 1
ATOM 716 C C . LYS A 1 91 ? 9.035 -1.164 -9.220 1.00 97.38 91 LYS A C 1
ATOM 718 O O . LYS A 1 91 ? 9.905 -1.281 -10.066 1.00 97.38 91 LYS A O 1
ATOM 723 N N . ILE A 1 92 ? 7.891 -0.535 -9.474 1.00 95.94 92 ILE A N 1
ATOM 724 C CA . ILE A 1 92 ? 7.590 0.244 -10.689 1.00 95.94 92 ILE A CA 1
ATOM 725 C C . ILE A 1 92 ? 8.221 1.644 -10.658 1.00 95.94 92 ILE A C 1
ATOM 727 O O . ILE A 1 92 ? 8.073 2.415 -11.597 1.00 95.94 92 ILE A O 1
ATOM 731 N N . PHE A 1 93 ? 8.889 1.981 -9.555 1.00 97.00 93 PHE A N 1
ATOM 732 C CA . PHE A 1 93 ? 9.516 3.273 -9.289 1.00 97.00 93 PHE A CA 1
ATOM 733 C C . PHE A 1 93 ? 11.041 3.249 -9.453 1.00 97.00 93 PHE A C 1
ATOM 735 O O . PHE A 1 93 ? 11.707 4.184 -9.025 1.00 97.00 93 PHE A O 1
ATOM 742 N N . MET A 1 94 ? 11.613 2.170 -9.987 1.00 97.19 94 MET A N 1
ATOM 743 C CA . MET A 1 94 ? 13.052 2.037 -10.210 1.00 97.19 94 MET A CA 1
ATOM 744 C C . MET A 1 94 ? 13.350 0.963 -11.255 1.00 97.19 94 MET A C 1
ATOM 746 O O . MET A 1 94 ? 12.516 0.089 -11.501 1.00 97.19 94 MET A O 1
ATOM 750 N N . ASP A 1 95 ? 14.564 0.978 -11.793 1.00 96.69 95 ASP A N 1
ATOM 751 C CA . ASP A 1 95 ? 15.146 -0.206 -12.414 1.00 96.69 95 ASP A CA 1
ATOM 752 C C . ASP A 1 95 ? 15.670 -1.156 -11.321 1.00 96.69 95 ASP A C 1
ATOM 754 O O . ASP A 1 95 ? 16.468 -0.780 -10.460 1.00 96.69 95 ASP A O 1
ATOM 758 N N . GLU A 1 96 ? 15.186 -2.400 -11.312 1.00 96.31 96 GLU A N 1
ATOM 759 C CA . GLU A 1 96 ? 15.474 -3.368 -10.244 1.00 96.31 96 GLU A CA 1
ATOM 760 C C . GLU A 1 96 ? 16.898 -3.931 -10.275 1.00 96.31 96 GLU A C 1
ATOM 762 O O . GLU A 1 96 ? 17.346 -4.473 -9.261 1.00 96.31 96 GLU A O 1
ATOM 767 N N . TRP A 1 97 ? 17.580 -3.829 -11.417 1.00 95.75 97 TRP A N 1
ATOM 768 C CA . TRP A 1 97 ? 18.875 -4.457 -11.670 1.00 95.75 97 TRP A CA 1
ATOM 769 C C . TRP A 1 97 ? 20.024 -3.458 -11.588 1.00 95.75 97 TRP A C 1
ATOM 771 O O . TRP A 1 97 ? 21.041 -3.759 -10.966 1.00 95.75 97 TRP A O 1
ATOM 781 N N . SER A 1 98 ? 19.861 -2.263 -12.157 1.00 96.19 98 SER A N 1
ATOM 782 C CA . SER A 1 98 ? 20.804 -1.157 -11.976 1.00 96.19 98 SER A CA 1
ATOM 783 C C . SER A 1 98 ? 20.657 -0.505 -10.600 1.00 96.19 98 SER A C 1
ATOM 785 O O . SER A 1 98 ? 21.617 0.053 -10.071 1.00 96.19 98 SER A O 1
ATOM 787 N N . GLY A 1 99 ? 19.463 -0.585 -10.004 1.00 96.12 99 GLY A N 1
ATOM 788 C CA . GLY A 1 99 ? 19.139 0.088 -8.753 1.00 96.12 99 GLY A CA 1
ATOM 789 C C . GLY A 1 99 ? 18.787 1.568 -8.920 1.00 96.12 99 GLY A C 1
ATOM 790 O O . GLY A 1 99 ? 18.598 2.249 -7.912 1.00 96.12 99 GLY A O 1
ATOM 791 N N . GLU A 1 100 ? 18.704 2.076 -10.152 1.00 98.19 100 GLU A N 1
ATOM 792 C CA . GLU A 1 100 ? 18.425 3.485 -10.428 1.00 98.19 100 GLU A CA 1
ATOM 793 C C . GLU A 1 100 ? 16.954 3.834 -10.129 1.00 98.19 100 GLU A C 1
ATOM 795 O O . GLU A 1 100 ? 16.044 3.255 -10.732 1.00 98.19 100 GLU A O 1
ATOM 800 N N . PRO A 1 101 ? 16.685 4.768 -9.200 1.00 98.12 101 PRO A N 1
ATOM 801 C CA . PRO A 1 101 ? 15.325 5.157 -8.852 1.00 98.12 101 PRO A CA 1
ATOM 802 C C . PRO A 1 101 ? 14.734 6.189 -9.824 1.00 98.12 101 PRO A C 1
ATOM 804 O O . PRO A 1 101 ? 15.370 7.182 -10.171 1.00 98.12 101 PRO A O 1
ATOM 807 N N . ASP A 1 102 ? 13.449 6.036 -10.140 1.00 98.06 102 ASP A N 1
ATOM 808 C CA . ASP A 1 102 ? 12.604 7.114 -10.651 1.00 98.06 102 ASP A CA 1
ATOM 809 C C . ASP A 1 102 ? 12.058 7.925 -9.466 1.00 98.06 102 ASP A C 1
ATOM 811 O O . ASP A 1 102 ? 11.010 7.626 -8.877 1.00 98.06 102 ASP A O 1
ATOM 815 N N . TRP A 1 103 ? 12.779 8.993 -9.127 1.00 97.88 103 TRP A N 1
ATOM 816 C CA . TRP A 1 103 ? 12.412 9.909 -8.047 1.00 97.88 103 TRP A CA 1
ATOM 817 C C . TRP A 1 103 ? 11.039 10.558 -8.230 1.00 97.88 103 TRP A C 1
ATOM 819 O O . TRP A 1 103 ? 10.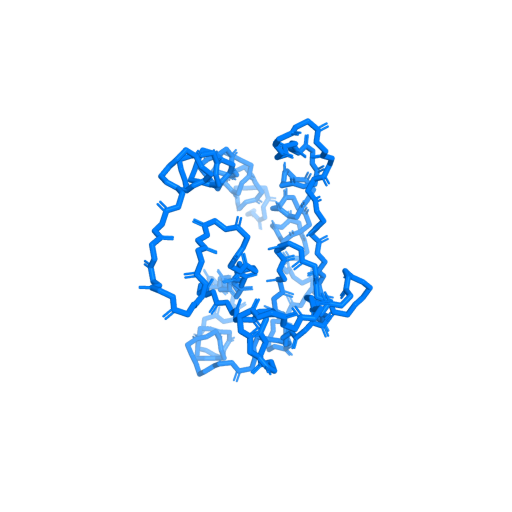353 10.823 -7.242 1.00 97.88 103 TRP A O 1
ATOM 829 N N . GLY A 1 104 ? 10.602 10.782 -9.472 1.00 97.94 104 GLY A N 1
ATOM 830 C CA . GLY A 1 104 ? 9.278 11.329 -9.744 1.00 97.94 104 GLY A CA 1
ATOM 831 C C . GLY A 1 104 ? 8.178 10.347 -9.349 1.00 97.94 104 GLY A C 1
ATOM 832 O O . GLY A 1 104 ? 7.181 10.740 -8.741 1.00 97.94 104 GLY A O 1
ATOM 833 N N . THR A 1 105 ? 8.359 9.063 -9.660 1.00 97.75 105 THR A N 1
ATOM 834 C CA . THR A 1 105 ? 7.412 8.011 -9.264 1.00 97.75 105 THR A CA 1
ATOM 835 C C . THR A 1 105 ? 7.428 7.790 -7.753 1.00 97.75 105 THR A C 1
ATOM 837 O O . THR A 1 105 ? 6.357 7.681 -7.156 1.00 97.75 105 THR A O 1
ATOM 840 N N . ILE A 1 106 ? 8.600 7.814 -7.108 1.00 98.06 106 ILE A N 1
ATOM 841 C CA . ILE A 1 106 ? 8.704 7.743 -5.640 1.00 98.06 106 ILE A CA 1
ATOM 842 C C . ILE A 1 106 ? 7.921 8.881 -4.978 1.00 98.06 106 ILE A C 1
ATOM 844 O O . ILE A 1 106 ? 7.140 8.629 -4.061 1.00 98.06 106 ILE A O 1
ATOM 848 N N . GLU A 1 107 ? 8.079 10.119 -5.451 1.00 98.19 107 GLU A N 1
ATOM 849 C CA . GLU A 1 107 ? 7.385 11.271 -4.871 1.00 98.19 107 GLU A CA 1
ATOM 850 C C . GLU A 1 107 ? 5.862 11.166 -5.031 1.00 98.19 107 GLU A C 1
ATOM 852 O O . GLU A 1 107 ? 5.114 11.440 -4.092 1.00 98.19 107 GLU A O 1
ATOM 857 N N . ARG A 1 108 ? 5.387 10.676 -6.183 1.00 98.00 108 ARG A N 1
ATOM 858 C CA . ARG A 1 108 ? 3.958 10.400 -6.396 1.00 98.00 108 ARG A CA 1
ATOM 859 C C . ARG A 1 108 ? 3.437 9.316 -5.450 1.00 98.00 108 ARG A C 1
ATOM 861 O O . ARG A 1 108 ? 2.406 9.525 -4.820 1.00 98.00 108 ARG A O 1
ATOM 868 N N . LEU A 1 109 ? 4.147 8.196 -5.299 1.00 97.94 109 LEU A N 1
ATOM 869 C CA . LEU A 1 109 ? 3.765 7.126 -4.365 1.00 97.94 109 LEU A CA 1
ATOM 870 C C . LEU A 1 109 ? 3.759 7.616 -2.908 1.00 97.94 109 LEU A C 1
ATOM 872 O O . LEU A 1 109 ? 2.863 7.269 -2.137 1.00 97.94 109 LEU A O 1
ATOM 876 N N . ARG A 1 110 ? 4.720 8.471 -2.537 1.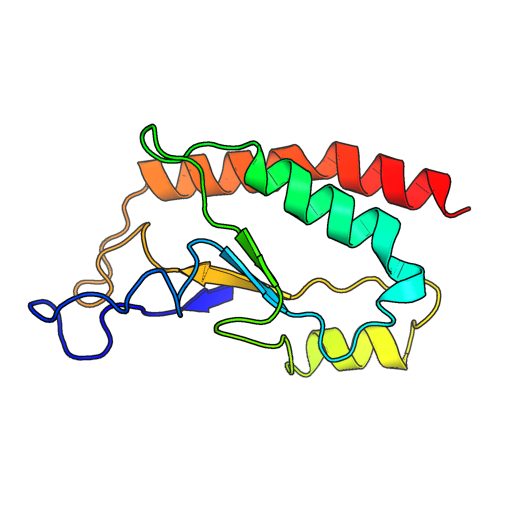00 97.75 110 ARG A N 1
ATOM 877 C CA . ARG A 1 110 ? 4.777 9.122 -1.222 1.00 97.75 110 ARG A CA 1
ATOM 878 C C . ARG A 1 110 ? 3.561 10.015 -0.987 1.00 97.75 110 ARG A C 1
ATOM 880 O O . ARG A 1 110 ? 2.951 9.928 0.076 1.00 97.75 110 ARG A O 1
ATOM 887 N N . ALA A 1 111 ? 3.188 10.834 -1.969 1.00 97.94 111 ALA A N 1
ATOM 888 C CA . ALA A 1 111 ? 2.002 11.683 -1.892 1.00 97.94 111 ALA A CA 1
ATOM 889 C C . ALA A 1 111 ? 0.707 10.857 -1.773 1.00 97.94 111 ALA A C 1
ATOM 891 O O . ALA A 1 111 ? -0.159 11.195 -0.966 1.00 97.94 111 ALA A O 1
ATOM 892 N N . MET A 1 112 ? 0.599 9.740 -2.503 1.00 97.62 112 MET A N 1
ATOM 893 C CA . MET A 1 112 ? -0.536 8.815 -2.386 1.00 97.62 112 MET A CA 1
ATOM 894 C C . MET A 1 112 ? -0.648 8.237 -0.975 1.00 97.62 112 MET A C 1
ATOM 896 O O . MET A 1 112 ? -1.717 8.314 -0.377 1.00 97.62 112 MET A O 1
ATOM 900 N N . LEU A 1 113 ? 0.448 7.726 -0.407 1.00 97.31 113 LEU A N 1
ATOM 901 C CA . LEU A 1 113 ? 0.461 7.253 0.981 1.00 97.31 113 LEU A CA 1
ATOM 902 C C . LEU A 1 113 ? 0.106 8.361 1.976 1.00 97.31 113 LEU A C 1
ATOM 904 O O . LEU A 1 113 ? -0.670 8.136 2.897 1.00 97.31 113 LEU A O 1
ATOM 908 N N . ALA A 1 114 ? 0.639 9.570 1.796 1.00 98.25 114 ALA A N 1
ATOM 909 C CA . ALA A 1 114 ? 0.327 10.692 2.677 1.00 98.25 114 ALA A CA 1
ATOM 910 C C . ALA A 1 114 ? -1.168 11.057 2.642 1.00 98.25 114 ALA A C 1
ATOM 912 O O . ALA A 1 114 ? -1.738 11.415 3.673 1.00 98.25 114 ALA A O 1
ATOM 913 N N . SER A 1 115 ? -1.825 10.914 1.486 1.00 97.81 115 SER A N 1
ATOM 914 C CA . SER A 1 115 ? -3.260 11.192 1.343 1.00 97.81 115 SER A CA 1
ATOM 915 C C . SER A 1 115 ? -4.153 10.277 2.191 1.00 97.81 115 SER A C 1
ATOM 917 O O . SER A 1 115 ? -5.270 10.663 2.533 1.00 97.81 115 SER A O 1
ATOM 919 N N . THR A 1 116 ? -3.667 9.098 2.598 1.00 98.38 116 THR A N 1
ATOM 920 C CA . THR A 1 116 ? -4.461 8.158 3.399 1.00 98.38 116 THR A CA 1
ATOM 921 C C . THR A 1 116 ? -4.531 8.535 4.875 1.00 98.38 116 THR A C 1
ATOM 923 O O . THR A 1 116 ? -5.377 8.004 5.589 1.00 98.38 116 THR A O 1
ATOM 926 N N . VAL A 1 117 ? -3.661 9.430 5.360 1.00 97.94 117 VAL A N 1
ATOM 927 C CA . VAL A 1 117 ? -3.535 9.747 6.794 1.00 97.94 117 VAL A CA 1
ATOM 928 C C . VAL A 1 117 ? -4.854 10.257 7.377 1.00 97.94 117 VAL A C 1
ATOM 930 O O . VAL A 1 117 ? -5.329 9.719 8.373 1.00 97.94 117 VAL A O 1
ATOM 933 N N . LEU A 1 118 ? -5.500 11.229 6.726 1.00 97.19 118 LEU A N 1
ATOM 934 C CA . LEU A 1 118 ? -6.758 11.810 7.219 1.00 97.19 118 LEU A CA 1
ATOM 935 C C . LEU A 1 118 ? -7.908 10.796 7.248 1.00 97.19 118 LEU A C 1
ATOM 937 O O . LEU A 1 118 ? -8.748 10.822 8.150 1.00 97.19 118 LEU A O 1
ATOM 941 N N . VAL A 1 119 ? -7.944 9.895 6.266 1.00 97.88 119 VAL A N 1
ATOM 942 C CA . VAL A 1 1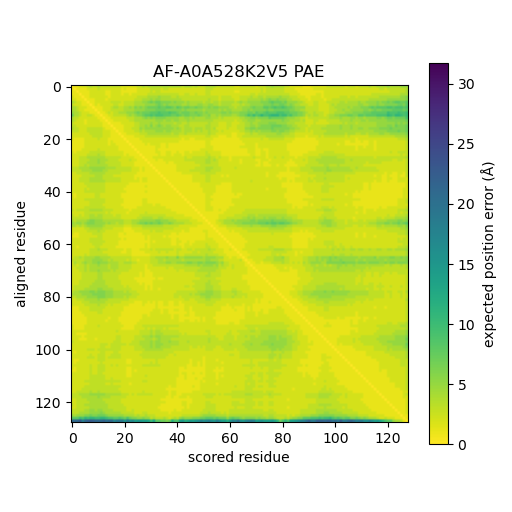19 ? -8.964 8.846 6.177 1.00 97.88 119 VAL A CA 1
ATOM 943 C C . VAL A 1 119 ? -8.746 7.795 7.266 1.00 97.88 119 VAL A C 1
ATOM 945 O O . VAL A 1 119 ? -9.698 7.423 7.949 1.00 97.88 119 VAL A O 1
ATOM 948 N N . LEU A 1 120 ? -7.496 7.384 7.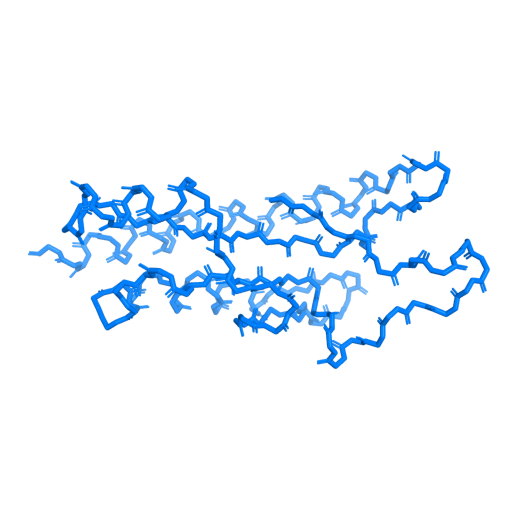495 1.00 97.88 120 LEU A N 1
ATOM 949 C CA . LEU A 1 120 ? -7.126 6.472 8.579 1.00 97.88 120 LEU A CA 1
ATOM 950 C C . LEU A 1 120 ? -7.467 7.054 9.957 1.00 97.88 120 LEU A C 1
ATOM 952 O O . LEU A 1 120 ? -8.066 6.367 10.782 1.00 97.88 120 LEU A O 1
ATOM 956 N N . GLU A 1 121 ? -7.134 8.323 10.207 1.00 97.62 121 GLU A N 1
ATOM 957 C CA . GLU A 1 121 ? -7.482 8.997 11.463 1.00 97.62 121 GLU A CA 1
ATOM 958 C C . GLU A 1 121 ? -8.995 9.042 11.686 1.00 97.62 121 GLU A C 1
ATOM 960 O O . GLU A 1 121 ? -9.472 8.786 12.793 1.00 97.62 121 GLU A O 1
ATOM 965 N N . SER A 1 122 ? -9.749 9.355 10.632 1.00 98.06 122 SER A N 1
ATOM 966 C CA . SER A 1 122 ? -11.209 9.426 10.687 1.00 98.06 122 SER A CA 1
ATOM 967 C C . SER A 1 122 ? -11.826 8.053 10.966 1.00 98.06 122 SER A C 1
ATOM 969 O O . SER A 1 122 ? -12.674 7.940 11.851 1.00 98.06 122 SER A O 1
ATOM 971 N N . ALA A 1 123 ? -11.351 7.003 10.287 1.00 97.62 123 ALA A N 1
ATOM 972 C CA . ALA A 1 123 ? -11.789 5.627 10.511 1.00 97.62 123 ALA A CA 1
ATOM 973 C C . ALA A 1 123 ? -11.505 5.166 11.951 1.00 97.62 123 ALA A C 1
ATOM 975 O O . ALA A 1 123 ? -12.398 4.656 12.622 1.00 97.62 123 ALA A O 1
ATOM 976 N N . LEU A 1 124 ? -10.300 5.425 12.472 1.00 96.06 124 LEU A N 1
ATOM 977 C CA . LEU A 1 124 ? -9.930 5.071 13.848 1.00 96.06 124 LEU A CA 1
ATOM 978 C C . LEU A 1 124 ? -10.759 5.815 14.904 1.00 96.06 124 LEU A C 1
ATOM 980 O O . LEU A 1 124 ? -11.064 5.251 15.954 1.00 96.06 124 LEU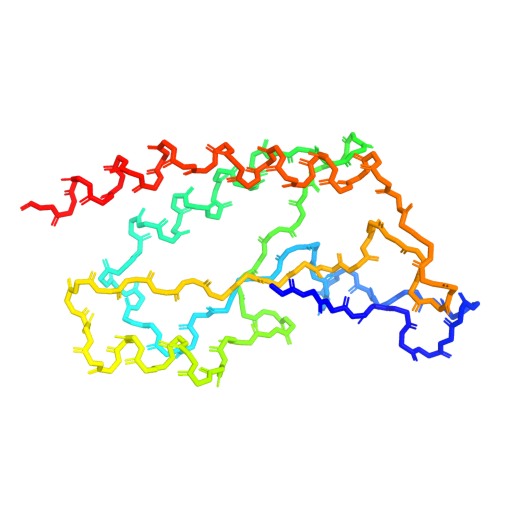 A O 1
ATOM 984 N N . ARG A 1 125 ? -11.127 7.080 14.659 1.00 96.25 125 ARG A N 1
ATOM 985 C CA . ARG A 1 125 ? -12.001 7.843 15.567 1.00 96.25 125 ARG A CA 1
ATOM 986 C C . ARG A 1 125 ? -13.424 7.295 15.593 1.00 96.25 125 ARG A C 1
ATOM 988 O O . ARG A 1 125 ? -14.025 7.303 16.659 1.00 96.25 125 ARG A O 1
ATOM 995 N N . ALA A 1 126 ? -13.935 6.828 14.455 1.00 95.81 126 ALA A N 1
ATOM 996 C CA . ALA A 1 126 ? -15.283 6.273 14.335 1.00 95.81 126 ALA A CA 1
ATOM 997 C C . ALA A 1 126 ? -15.433 4.867 14.947 1.00 95.81 126 ALA A C 1
ATOM 999 O O . ALA A 1 126 ? -16.552 4.429 15.186 1.00 95.81 126 ALA A O 1
ATOM 1000 N N 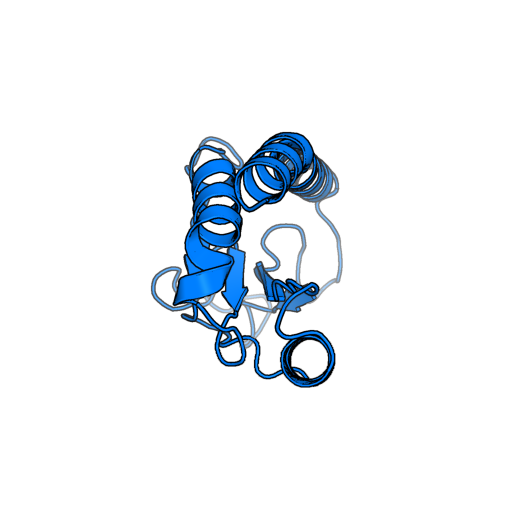. MET A 1 127 ? -14.324 4.161 15.199 1.00 90.25 127 MET A N 1
ATOM 1001 C CA . MET A 1 127 ? -14.317 2.852 15.868 1.00 90.25 127 MET A CA 1
ATOM 1002 C C . MET A 1 127 ? -14.422 2.927 17.403 1.00 90.25 127 MET A C 1
ATOM 1004 O O . MET A 1 127 ? -14.460 1.881 18.049 1.00 90.25 127 MET A O 1
ATOM 1008 N N . ARG A 1 128 ? -14.394 4.132 17.987 1.00 71.69 128 ARG A N 1
ATOM 1009 C CA . ARG A 1 128 ? -14.546 4.359 19.434 1.00 71.69 128 ARG A CA 1
ATOM 1010 C C . ARG A 1 128 ? -16.010 4.507 19.814 1.00 71.69 128 ARG A C 1
ATOM 1012 O O . ARG A 1 128 ? -16.356 4.006 20.903 1.00 71.69 128 ARG A O 1
#

Sequence (128 aa):
HSYNHRREGPEAMPTSRDVAPDINIGTSSMDRERWAPVVDAFIETLRGQRLNGEPIDVRENVSFQGKGEQTRFVHANFPETGCAIAVEFKKIFMDEWSGEPDWGTIERLRAMLASTVLVLESALRAMR

Radius of gyration: 15.55 Å; Cα contacts (8 Å, |Δi|>4): 187; chains: 1; bounding box: 36×25×42 Å

Foldseek 3Di:
DEDEQQVPDLPDDGNDCQQPFQKEKAQQLAPCVLCVLQVVLLQVLQQPDDDPNHRGGYYYPRNHNPPDPVQNVQCVPPVPNDDDIDMYGYQPQARPPVRGGNVVRVVSVVVSNVSSVVSNVVSVVVSD